Protein AF-A0A1H1MGW3-F1 (afdb_monomer_lite)

Sequence (58 aa):
MEHELFWASLAIFSVGVLFICAGFSRRDNASGIGLLWVGAACMLGLVFYHIPKMLHLA

Structure (mmCIF, N/CA/C/O backbone):
data_AF-A0A1H1MGW3-F1
#
_entry.id   AF-A0A1H1MGW3-F1
#
loop_
_atom_site.group_PDB
_atom_site.id
_atom_site.type_symbol
_atom_site.label_atom_id
_atom_site.label_alt_id
_atom_site.label_comp_id
_atom_site.label_asym_id
_atom_site.label_entity_id
_atom_site.label_seq_id
_atom_site.pdbx_PDB_ins_code
_atom_site.Cartn_x
_atom_site.Cartn_y
_atom_site.Cartn_z
_atom_site.occupancy
_atom_site.B_iso_or_equiv
_atom_site.auth_seq_id
_atom_site.auth_comp_id
_atom_site.auth_asym_id
_atom_site.auth_atom_id
_atom_site.pdbx_PDB_model_num
ATOM 1 N N . MET A 1 1 ? 8.990 -11.371 -18.646 1.00 56.50 1 MET A N 1
ATOM 2 C CA . MET A 1 1 ? 9.505 -10.319 -17.747 1.00 56.50 1 MET A CA 1
ATOM 3 C C . MET A 1 1 ? 8.501 -9.199 -17.479 1.00 56.50 1 MET A C 1
ATOM 5 O O . MET A 1 1 ? 8.140 -9.043 -16.322 1.00 56.50 1 MET A O 1
ATOM 9 N N . GLU A 1 2 ? 7.991 -8.444 -18.464 1.00 66.12 2 GLU A N 1
ATOM 10 C CA . GLU A 1 2 ? 7.031 -7.349 -18.168 1.00 66.12 2 GLU A CA 1
ATOM 11 C C . GLU A 1 2 ? 5.680 -7.839 -17.630 1.00 66.12 2 GLU A C 1
ATOM 13 O O . GLU A 1 2 ? 5.128 -7.266 -16.694 1.00 66.12 2 GLU A O 1
ATOM 18 N N . HIS A 1 3 ? 5.189 -8.959 -18.162 1.00 71.81 3 HIS A N 1
ATOM 19 C CA . HIS A 1 3 ? 3.934 -9.559 -17.713 1.00 71.81 3 HIS A CA 1
ATOM 20 C C . HIS A 1 3 ? 4.001 -10.015 -16.243 1.00 71.81 3 HIS A C 1
ATOM 22 O O . HIS A 1 3 ? 3.082 -9.776 -15.471 1.00 71.81 3 HIS A O 1
ATOM 28 N N . GLU A 1 4 ? 5.115 -10.607 -15.814 1.00 78.19 4 GLU A N 1
ATOM 29 C CA . GLU A 1 4 ? 5.307 -11.072 -14.430 1.00 78.19 4 GLU A CA 1
ATOM 30 C C . GLU A 1 4 ? 5.373 -9.900 -13.440 1.00 78.19 4 GLU A C 1
ATOM 32 O O . GLU A 1 4 ? 4.796 -9.957 -12.355 1.00 78.19 4 GLU A O 1
ATOM 37 N N . LEU A 1 5 ? 6.010 -8.800 -13.849 1.00 79.94 5 LEU A N 1
ATOM 38 C CA . LEU A 1 5 ? 6.065 -7.546 -13.095 1.00 79.94 5 LEU A CA 1
ATOM 39 C C . LEU A 1 5 ? 4.696 -6.874 -12.960 1.00 79.94 5 LEU A C 1
ATOM 41 O O . LEU A 1 5 ? 4.392 -6.306 -11.907 1.00 79.94 5 LEU A O 1
ATOM 45 N N . PHE A 1 6 ? 3.864 -6.963 -13.997 1.00 82.31 6 PHE A N 1
ATOM 46 C CA . PHE A 1 6 ? 2.483 -6.495 -13.954 1.00 82.31 6 PHE A CA 1
ATOM 47 C C . PHE A 1 6 ? 1.663 -7.287 -12.930 1.00 82.31 6 PHE A C 1
ATOM 49 O O . PHE A 1 6 ? 1.050 -6.687 -12.049 1.00 82.31 6 PHE A O 1
ATOM 56 N N . TRP A 1 7 ? 1.719 -8.622 -12.973 1.00 88.25 7 TRP A N 1
ATOM 57 C CA . TRP A 1 7 ? 1.003 -9.479 -12.021 1.00 88.25 7 TRP A CA 1
ATOM 58 C C . TRP A 1 7 ? 1.479 -9.288 -10.580 1.00 88.25 7 TRP A C 1
ATOM 60 O O . TRP A 1 7 ? 0.654 -9.213 -9.671 1.00 88.25 7 TRP A O 1
ATOM 70 N N . ALA A 1 8 ? 2.788 -9.136 -10.367 1.00 86.50 8 ALA A N 1
ATOM 71 C CA .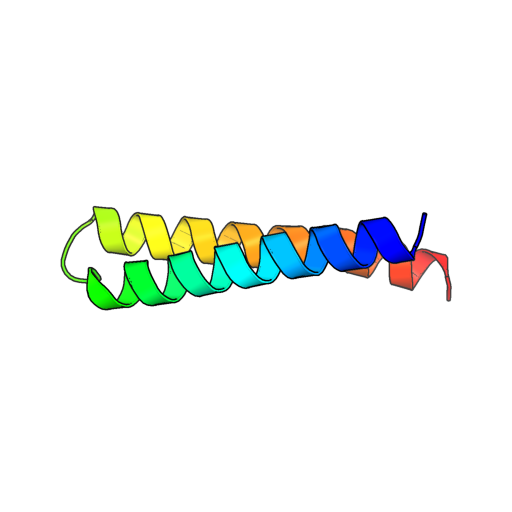 ALA A 1 8 ? 3.335 -8.831 -9.049 1.00 86.50 8 ALA A CA 1
ATOM 72 C C . ALA A 1 8 ? 2.847 -7.466 -8.531 1.00 86.50 8 ALA A C 1
ATOM 74 O O . ALA A 1 8 ? 2.409 -7.363 -7.387 1.00 86.50 8 ALA A O 1
ATOM 75 N N . SER A 1 9 ? 2.854 -6.430 -9.379 1.00 88.12 9 SER A N 1
ATOM 76 C CA . SER A 1 9 ? 2.358 -5.096 -9.011 1.00 88.12 9 SER A CA 1
A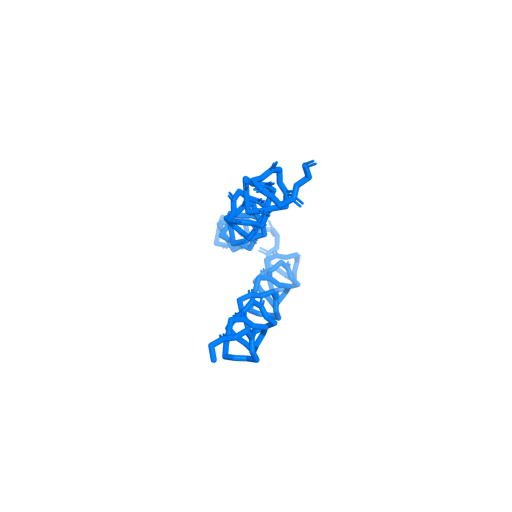TOM 77 C C . SER A 1 9 ? 0.865 -5.115 -8.692 1.00 88.12 9 SER A C 1
ATOM 79 O O . SER A 1 9 ? 0.440 -4.517 -7.706 1.00 88.12 9 SER A O 1
ATOM 81 N N . LEU A 1 10 ? 0.078 -5.837 -9.495 1.00 89.56 10 LEU A N 1
ATOM 82 C CA . LEU A 1 10 ? -1.356 -6.009 -9.294 1.00 89.56 10 LEU A CA 1
ATOM 83 C C . LEU A 1 10 ? -1.645 -6.720 -7.969 1.00 89.56 10 LEU A C 1
ATOM 85 O O . LEU A 1 10 ? -2.488 -6.259 -7.206 1.00 89.56 10 LEU A O 1
ATOM 89 N N . ALA A 1 11 ? -0.909 -7.789 -7.656 1.00 92.88 11 ALA A N 1
ATOM 90 C CA . ALA A 1 11 ? -1.057 -8.511 -6.398 1.00 92.88 11 ALA A CA 1
ATOM 91 C C . ALA A 1 11 ? -0.732 -7.622 -5.186 1.00 92.88 11 ALA A C 1
ATOM 93 O O . ALA A 1 11 ? -1.521 -7.558 -4.244 1.00 92.88 11 ALA A O 1
ATOM 94 N N . ILE A 1 12 ? 0.387 -6.887 -5.224 1.00 92.12 12 ILE A N 1
ATOM 95 C CA . ILE A 1 12 ? 0.779 -5.955 -4.153 1.00 92.12 12 ILE A CA 1
ATOM 96 C C . ILE A 1 12 ? -0.266 -4.844 -3.999 1.00 92.12 12 ILE A C 1
ATOM 98 O O . ILE A 1 12 ? -0.634 -4.494 -2.877 1.00 92.12 12 ILE A O 1
ATOM 102 N N . PHE A 1 13 ? -0.791 -4.326 -5.111 1.00 92.50 13 PHE A N 1
ATOM 103 C CA . PHE A 1 13 ? -1.850 -3.324 -5.101 1.00 92.50 13 PHE A CA 1
ATOM 104 C C . PHE A 1 13 ? -3.125 -3.872 -4.449 1.00 92.50 13 PHE A C 1
ATOM 106 O O . PHE A 1 13 ? -3.639 -3.280 -3.502 1.00 92.50 13 PHE A O 1
ATOM 113 N N . SER A 1 14 ? -3.614 -5.036 -4.883 1.00 94.44 14 SER A N 1
ATOM 114 C CA . SER A 1 14 ? -4.804 -5.665 -4.302 1.00 94.44 14 SER A CA 1
ATOM 115 C C . SER A 1 14 ? -4.642 -5.933 -2.803 1.00 94.44 14 SER A C 1
ATOM 117 O O . SER A 1 14 ? -5.549 -5.639 -2.025 1.00 94.44 14 SER A O 1
ATOM 119 N N . VAL A 1 15 ? -3.476 -6.422 -2.376 1.00 94.06 15 VAL A N 1
ATOM 120 C CA . VAL A 1 15 ? -3.160 -6.643 -0.958 1.00 94.06 15 VAL A CA 1
ATOM 121 C C . VAL A 1 15 ? -3.137 -5.325 -0.179 1.00 94.06 15 VAL A C 1
ATOM 123 O O . VAL A 1 15 ? -3.723 -5.244 0.900 1.00 94.06 15 VAL A O 1
ATOM 126 N N . GLY A 1 16 ? -2.528 -4.271 -0.726 1.00 92.69 16 GLY A N 1
ATOM 127 C CA . GLY A 1 16 ? -2.518 -2.948 -0.102 1.00 92.69 16 GLY A CA 1
ATOM 128 C C . GLY A 1 16 ? -3.925 -2.367 0.065 1.00 92.69 16 GLY A C 1
ATOM 129 O O . GLY A 1 16 ? -4.246 -1.855 1.136 1.00 92.69 16 GLY A O 1
ATOM 130 N N . VAL A 1 17 ? -4.800 -2.519 -0.938 1.00 93.44 17 VAL A N 1
ATOM 131 C CA . VAL A 1 17 ? -6.215 -2.114 -0.839 1.00 93.44 17 VAL A CA 1
ATOM 132 C C . VAL A 1 17 ? -6.930 -2.902 0.255 1.00 93.44 17 VAL A C 1
ATOM 134 O O . VAL A 1 17 ? -7.615 -2.301 1.080 1.00 93.44 17 VAL A O 1
ATOM 137 N N . LEU A 1 18 ? -6.739 -4.223 0.323 1.00 93.94 18 LEU A N 1
ATOM 138 C CA . LEU A 1 18 ? -7.333 -5.053 1.374 1.00 93.94 18 LEU A CA 1
ATOM 139 C C . LEU A 1 18 ? -6.883 -4.615 2.770 1.00 93.94 18 LEU A C 1
ATOM 141 O O . LEU A 1 18 ? -7.714 -4.533 3.674 1.00 93.94 18 LEU A O 1
ATOM 145 N N . PHE A 1 19 ? -5.602 -4.283 2.948 1.00 92.19 19 PHE A N 1
ATOM 146 C CA . PHE A 1 19 ? -5.099 -3.749 4.212 1.00 92.19 19 PHE A CA 1
ATOM 147 C C . PHE A 1 19 ? -5.710 -2.395 4.561 1.00 92.19 19 PHE A C 1
ATOM 149 O O . PHE A 1 19 ? -6.071 -2.185 5.718 1.00 92.19 19 PHE A O 1
ATOM 156 N N . ILE A 1 20 ? -5.911 -1.512 3.580 1.00 92.31 20 ILE A N 1
ATOM 157 C CA . ILE A 1 20 ? -6.601 -0.241 3.806 1.00 92.31 20 ILE A CA 1
ATOM 158 C C . ILE A 1 20 ? -8.066 -0.477 4.193 1.00 92.31 20 ILE A C 1
ATOM 160 O O . ILE A 1 20 ? -8.517 0.049 5.207 1.00 92.31 20 ILE A O 1
ATOM 164 N N . CYS A 1 21 ? -8.810 -1.306 3.458 1.00 93.56 21 CYS A N 1
ATOM 165 C CA . CYS A 1 21 ? -10.209 -1.614 3.767 1.00 93.56 21 CYS A CA 1
ATOM 166 C C . CYS A 1 21 ? -10.366 -2.269 5.151 1.00 93.56 21 CYS A C 1
ATOM 168 O O . CYS A 1 21 ? -11.235 -1.883 5.939 1.00 93.56 21 CYS A O 1
ATOM 170 N N . ALA A 1 22 ? -9.500 -3.232 5.476 1.00 92.50 22 ALA A N 1
ATOM 171 C CA . ALA A 1 22 ? -9.480 -3.890 6.779 1.00 92.50 22 ALA A CA 1
ATOM 172 C C . ALA A 1 22 ? -9.068 -2.927 7.903 1.00 92.50 22 ALA A C 1
ATOM 174 O O . ALA A 1 22 ? -9.644 -2.973 8.991 1.00 92.50 22 ALA A O 1
ATOM 175 N N . GLY A 1 23 ? -8.106 -2.041 7.640 1.00 91.62 23 GLY A N 1
ATOM 176 C CA . GLY A 1 23 ? -7.665 -1.003 8.565 1.00 91.62 23 GLY A CA 1
ATOM 177 C C . GLY A 1 23 ? -8.761 0.017 8.856 1.00 91.62 23 GLY A C 1
ATOM 178 O O . GLY A 1 23 ? -9.007 0.322 10.019 1.00 91.62 23 GLY A O 1
ATOM 179 N N . PHE A 1 24 ? -9.500 0.457 7.833 1.00 91.44 24 PHE A N 1
ATOM 180 C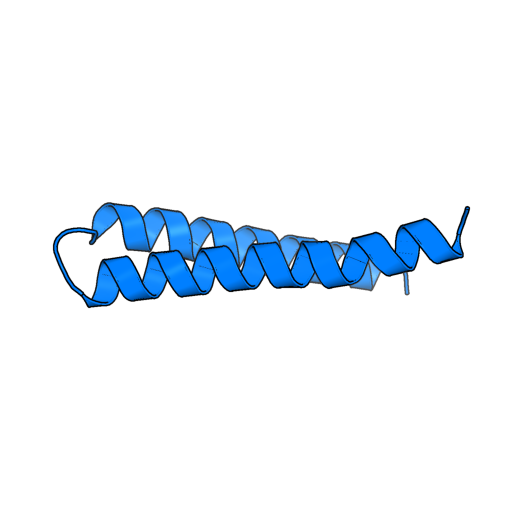 CA . PHE A 1 24 ? -10.664 1.335 7.992 1.00 91.44 24 PHE A CA 1
ATOM 181 C C . PHE A 1 24 ? -11.770 0.671 8.809 1.00 91.44 24 PHE A C 1
ATOM 183 O O . PHE A 1 24 ? -12.324 1.302 9.704 1.00 91.44 24 PHE A O 1
ATOM 190 N N . SER A 1 25 ? -12.039 -0.613 8.558 1.00 91.94 25 SER A N 1
ATOM 191 C CA . SER A 1 25 ? -13.045 -1.382 9.305 1.00 91.94 25 SER A CA 1
ATOM 192 C C . SER A 1 25 ? -12.690 -1.563 10.787 1.00 91.94 25 SER A C 1
ATOM 194 O O . SER A 1 25 ? -13.567 -1.838 11.597 1.00 91.94 25 SER A O 1
ATOM 196 N N . ARG A 1 26 ? -11.408 -1.435 11.154 1.00 90.75 26 ARG A N 1
ATOM 197 C CA . ARG A 1 26 ? -10.903 -1.592 12.531 1.00 90.75 26 ARG A CA 1
ATOM 198 C C . ARG A 1 26 ? -10.253 -0.319 13.072 1.00 90.75 26 ARG A C 1
ATOM 200 O O . ARG A 1 26 ? -9.464 -0.403 14.012 1.00 90.75 26 ARG A O 1
ATOM 207 N N . ARG A 1 27 ? -10.563 0.837 12.478 1.00 86.88 27 ARG A N 1
ATOM 208 C CA . ARG A 1 27 ? -9.932 2.143 12.740 1.00 86.88 27 ARG A CA 1
ATOM 209 C C . ARG A 1 27 ? -9.884 2.519 14.222 1.00 86.88 27 ARG A C 1
ATOM 211 O O . ARG A 1 27 ? -8.954 3.207 14.628 1.00 86.88 27 ARG A O 1
ATOM 218 N N . ASP A 1 28 ? -10.863 2.079 15.005 1.00 89.25 28 ASP A N 1
ATOM 219 C CA . ASP A 1 28 ? -10.968 2.407 16.430 1.00 89.25 28 ASP A CA 1
ATOM 220 C C . ASP A 1 28 ? -9.889 1.727 17.289 1.00 89.25 28 ASP A C 1
ATOM 222 O O . ASP A 1 28 ? -9.635 2.140 18.417 1.00 89.25 28 ASP A O 1
ATOM 226 N N . ASN A 1 29 ? -9.209 0.714 16.745 1.00 91.31 29 ASN A N 1
ATOM 227 C CA . ASN A 1 29 ? -8.095 0.037 17.392 1.00 91.31 29 ASN A CA 1
ATOM 228 C C . ASN A 1 29 ? -6.754 0.469 16.787 1.00 91.31 29 ASN A C 1
ATOM 230 O O . ASN A 1 29 ? -6.621 0.653 15.575 1.00 91.31 29 ASN A O 1
ATOM 234 N N . ALA A 1 30 ? -5.708 0.506 17.619 1.00 89.75 30 ALA A N 1
ATOM 235 C CA . ALA A 1 30 ? -4.335 0.768 17.173 1.00 89.75 30 ALA A CA 1
ATOM 236 C C . ALA A 1 30 ? -3.878 -0.196 16.057 1.00 89.75 30 ALA A C 1
ATOM 238 O O . ALA A 1 30 ? -3.128 0.187 15.160 1.00 89.75 30 ALA A O 1
ATOM 239 N N . SER A 1 31 ? -4.387 -1.432 16.065 1.00 88.62 31 SER A N 1
ATOM 240 C CA . SER A 1 31 ? -4.151 -2.415 15.004 1.00 88.62 31 SER A CA 1
ATOM 241 C C . SER A 1 31 ? -4.762 -2.010 13.656 1.00 88.62 31 SER A C 1
ATOM 243 O O . SER A 1 31 ? -4.156 -2.275 12.620 1.00 88.62 31 SER A O 1
ATOM 245 N N . GLY A 1 32 ? -5.917 -1.337 13.642 1.00 89.31 32 GLY A N 1
ATOM 246 C CA . GLY A 1 32 ? -6.530 -0.799 12.426 1.00 89.31 32 GLY A CA 1
ATOM 247 C C . GLY A 1 32 ? -5.719 0.342 11.827 1.00 89.31 32 GLY A C 1
ATOM 248 O O . GLY A 1 32 ? -5.459 0.343 10.626 1.00 89.31 32 GLY A O 1
ATOM 249 N N . ILE A 1 33 ? -5.225 1.256 12.667 1.00 92.62 33 ILE A N 1
ATOM 250 C CA . ILE A 1 33 ? -4.298 2.314 12.236 1.00 92.62 33 ILE A CA 1
ATOM 251 C C . ILE A 1 33 ? -3.011 1.701 11.666 1.00 92.62 33 ILE A C 1
ATOM 253 O O . ILE A 1 33 ? -2.548 2.126 10.610 1.00 92.62 33 ILE A O 1
ATOM 257 N N . GLY A 1 34 ? -2.470 0.658 12.305 1.00 92.88 34 GLY A N 1
ATOM 258 C CA . GLY A 1 34 ? -1.318 -0.082 11.784 1.00 92.88 34 GLY A CA 1
ATOM 259 C C . GLY A 1 34 ? -1.575 -0.686 10.398 1.00 92.88 34 GLY A C 1
ATOM 260 O O . GLY A 1 34 ? -0.755 -0.530 9.498 1.00 92.88 34 GLY A O 1
ATOM 261 N N . LEU A 1 35 ? -2.739 -1.308 10.191 1.00 91.12 35 LEU A N 1
ATOM 262 C CA . LEU A 1 35 ? -3.149 -1.862 8.894 1.00 91.12 35 LEU A CA 1
ATOM 263 C C . LEU A 1 35 ? -3.263 -0.782 7.805 1.00 91.12 35 LEU A C 1
ATOM 265 O O . LEU A 1 35 ? -2.822 -1.010 6.679 1.00 91.12 35 LEU A O 1
ATOM 269 N N . LEU A 1 36 ? -3.783 0.404 8.141 1.00 92.44 36 LEU A N 1
ATOM 270 C CA . LEU A 1 36 ? -3.833 1.546 7.221 1.00 92.44 36 LEU A CA 1
ATOM 271 C C . LEU A 1 36 ? -2.430 1.986 6.793 1.00 92.44 36 LEU A C 1
ATOM 273 O O . LEU A 1 36 ? -2.186 2.186 5.604 1.00 92.44 36 LEU A O 1
ATOM 277 N N . TRP A 1 37 ? -1.500 2.088 7.745 1.00 94.69 37 TRP A N 1
ATOM 278 C CA . TRP A 1 37 ? -0.108 2.443 7.464 1.00 94.69 37 TRP A CA 1
ATOM 279 C C . TRP A 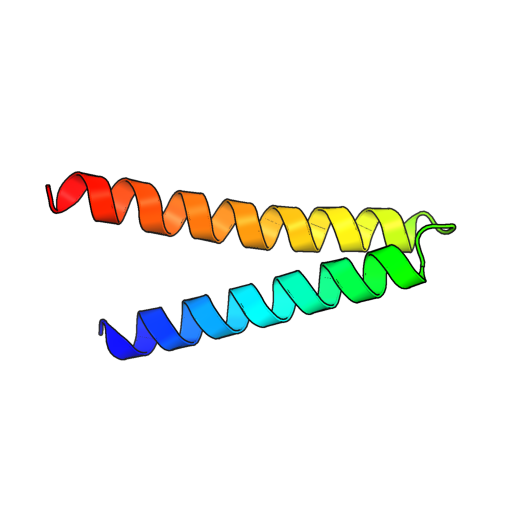1 37 ? 0.603 1.399 6.605 1.00 94.69 37 TRP A C 1
ATOM 281 O O . TRP A 1 37 ? 1.302 1.767 5.663 1.00 94.69 37 TRP A O 1
ATOM 291 N N . VAL A 1 38 ? 0.397 0.108 6.875 1.00 92.94 38 VAL A N 1
ATOM 292 C CA . VAL A 1 38 ? 0.966 -0.982 6.066 1.00 92.94 38 VAL A CA 1
ATOM 293 C C . VAL A 1 38 ? 0.418 -0.947 4.637 1.00 92.94 38 VAL A C 1
ATOM 295 O O . VAL A 1 38 ? 1.187 -1.050 3.680 1.00 92.94 38 VAL A O 1
ATOM 298 N N . GLY A 1 39 ? -0.892 -0.744 4.476 1.00 92.25 39 GLY A N 1
ATOM 299 C CA . GLY A 1 39 ? -1.514 -0.599 3.161 1.00 92.25 39 GLY A CA 1
ATOM 300 C C . GLY A 1 39 ? -0.987 0.619 2.394 1.00 92.25 39 GLY A C 1
ATOM 301 O O . GLY A 1 39 ? -0.628 0.503 1.222 1.00 92.25 39 GLY A O 1
ATOM 302 N N . ALA A 1 40 ? -0.850 1.7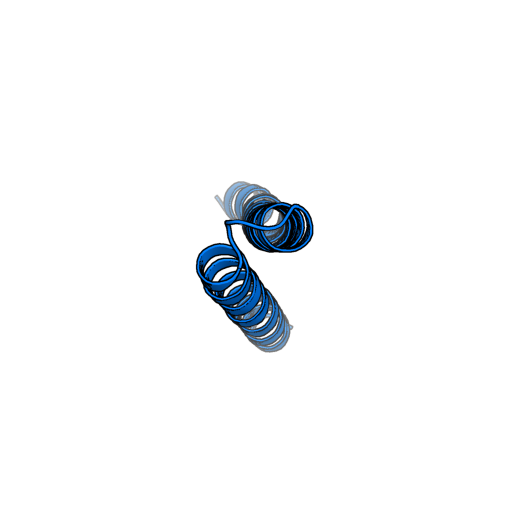64 3.068 1.00 93.19 40 ALA A N 1
ATOM 303 C CA . ALA A 1 40 ? -0.272 2.973 2.488 1.00 93.19 40 ALA A CA 1
ATOM 304 C C . ALA A 1 40 ? 1.202 2.781 2.090 1.00 93.19 40 ALA A C 1
ATOM 306 O O . ALA A 1 40 ? 1.593 3.188 0.998 1.00 93.19 40 ALA A O 1
ATOM 307 N N . ALA A 1 41 ? 2.006 2.111 2.920 1.00 93.12 41 ALA A N 1
ATOM 308 C CA . ALA A 1 41 ? 3.402 1.803 2.618 1.00 93.12 41 ALA A CA 1
ATOM 309 C C . ALA A 1 41 ? 3.544 0.886 1.391 1.00 93.12 41 ALA A C 1
ATOM 311 O O . ALA A 1 41 ? 4.416 1.121 0.556 1.00 93.12 41 ALA A O 1
ATOM 312 N N . CYS A 1 42 ? 2.661 -0.108 1.232 1.00 91.94 42 CYS A N 1
ATOM 313 C CA . CYS A 1 42 ? 2.606 -0.941 0.023 1.00 91.94 42 CYS A CA 1
ATOM 314 C C . CYS A 1 42 ? 2.349 -0.108 -1.242 1.00 91.94 42 CYS A C 1
ATOM 316 O O . CYS A 1 42 ? 3.039 -0.279 -2.247 1.00 91.94 42 CYS A O 1
ATOM 318 N N . MET A 1 43 ? 1.396 0.826 -1.186 1.00 91.12 43 MET A N 1
ATOM 319 C CA . MET A 1 43 ? 1.092 1.722 -2.308 1.00 91.12 43 MET A CA 1
ATOM 320 C C . MET A 1 43 ? 2.264 2.649 -2.629 1.00 91.12 43 MET A C 1
ATOM 322 O O . MET A 1 43 ? 2.637 2.800 -3.791 1.00 91.12 43 MET A O 1
ATOM 326 N N . LEU A 1 44 ? 2.892 3.218 -1.598 1.00 92.62 44 LEU A N 1
ATOM 327 C CA . LEU A 1 44 ? 4.060 4.084 -1.743 1.00 92.62 44 LEU A CA 1
ATOM 328 C C . LEU A 1 44 ? 5.243 3.331 -2.373 1.00 92.62 44 LEU A C 1
ATOM 330 O O . LEU A 1 44 ? 5.922 3.860 -3.250 1.00 92.62 44 LEU A O 1
ATOM 334 N N . GLY A 1 45 ? 5.461 2.077 -1.966 1.00 89.38 45 GLY A N 1
ATOM 335 C CA . GLY A 1 45 ? 6.495 1.209 -2.527 1.00 89.38 45 GLY A CA 1
ATOM 336 C C . GLY A 1 45 ? 6.302 0.950 -4.022 1.00 89.38 45 GLY A C 1
ATOM 337 O O . GLY A 1 45 ? 7.266 1.021 -4.781 1.00 89.38 45 GLY A O 1
ATOM 338 N N . LEU A 1 46 ? 5.061 0.730 -4.472 1.00 88.56 46 LEU A N 1
ATOM 339 C CA . LEU A 1 46 ? 4.752 0.591 -5.900 1.00 88.56 46 LEU A CA 1
ATOM 340 C C . LEU A 1 46 ? 5.028 1.877 -6.684 1.00 88.56 46 LEU A C 1
ATOM 342 O O . LEU A 1 46 ? 5.572 1.815 -7.786 1.00 88.56 46 LEU A O 1
ATOM 346 N N . VAL A 1 47 ? 4.696 3.037 -6.116 1.00 88.25 47 VAL A N 1
ATOM 347 C CA . VAL A 1 47 ? 4.967 4.343 -6.734 1.00 88.25 47 VAL A CA 1
ATOM 348 C C . VAL A 1 47 ? 6.472 4.556 -6.902 1.00 88.25 47 VAL A C 1
ATOM 350 O O . VAL A 1 47 ? 6.928 4.860 -8.004 1.00 88.25 47 VAL A O 1
ATOM 353 N N . PHE A 1 48 ? 7.262 4.321 -5.852 1.00 88.44 48 PHE A N 1
ATOM 354 C CA . PHE A 1 48 ? 8.721 4.421 -5.931 1.00 88.44 48 PHE A CA 1
ATOM 355 C C . PHE A 1 48 ? 9.357 3.378 -6.847 1.00 88.44 48 PHE A C 1
ATOM 357 O O . PHE A 1 48 ? 10.441 3.617 -7.363 1.00 88.44 48 PHE A O 1
ATOM 364 N N . TYR A 1 49 ? 8.711 2.237 -7.070 1.00 84.62 49 TYR A N 1
ATOM 365 C CA . TYR A 1 49 ? 9.196 1.237 -8.011 1.00 84.62 49 TYR A CA 1
ATOM 366 C C . TYR A 1 49 ? 8.940 1.637 -9.472 1.00 84.62 49 TYR A C 1
ATOM 368 O O . TYR A 1 49 ? 9.812 1.472 -10.327 1.00 84.62 49 TYR A O 1
ATOM 376 N N . HIS A 1 50 ? 7.752 2.173 -9.766 1.00 83.19 50 HIS A N 1
ATOM 377 C CA . HIS A 1 50 ? 7.338 2.495 -11.134 1.00 83.19 50 HIS A CA 1
ATOM 378 C C . HIS A 1 50 ? 7.825 3.863 -11.619 1.00 83.19 50 HIS A C 1
ATOM 380 O O . HIS A 1 50 ? 8.217 3.967 -12.778 1.00 83.19 50 HIS A O 1
ATOM 386 N N . ILE A 1 51 ? 7.870 4.897 -10.769 1.00 81.94 51 ILE A N 1
ATOM 387 C CA . ILE A 1 51 ? 8.273 6.257 -11.187 1.00 81.94 51 ILE A CA 1
ATOM 388 C C . ILE A 1 51 ? 9.699 6.308 -11.767 1.00 81.94 51 ILE A C 1
ATOM 390 O O . ILE A 1 51 ? 9.854 6.809 -12.881 1.00 81.94 51 ILE A O 1
ATOM 394 N N . PRO A 1 52 ? 10.746 5.784 -11.101 1.00 79.06 52 PRO A N 1
ATOM 395 C CA . PRO A 1 52 ? 12.105 5.817 -11.642 1.00 79.06 52 PRO A CA 1
ATOM 396 C C . PRO A 1 52 ? 12.230 4.988 -12.920 1.00 79.06 52 PRO A C 1
ATOM 398 O O . PRO A 1 52 ? 12.979 5.347 -13.822 1.00 79.06 52 PRO A O 1
ATOM 401 N N . LYS A 1 53 ? 11.464 3.893 -13.014 1.00 71.56 53 LYS A N 1
ATOM 402 C CA . LYS A 1 53 ? 11.397 3.059 -14.216 1.00 71.56 53 LYS A CA 1
ATOM 403 C C . LYS A 1 53 ? 10.788 3.803 -15.400 1.00 71.56 53 LYS A C 1
ATOM 405 O O . LYS A 1 53 ? 11.313 3.692 -16.499 1.00 71.56 53 LYS A O 1
ATOM 410 N N . MET A 1 54 ? 9.722 4.568 -15.172 1.00 67.00 54 MET A N 1
ATOM 411 C CA . MET A 1 54 ? 9.119 5.416 -16.201 1.00 67.00 54 MET A CA 1
ATOM 412 C C . MET A 1 54 ? 10.054 6.557 -16.612 1.00 67.00 54 MET A C 1
ATOM 414 O O . MET A 1 54 ? 10.148 6.862 -17.793 1.00 67.00 54 MET A O 1
ATOM 418 N N . LEU A 1 55 ? 10.785 7.145 -15.659 1.00 70.06 55 LEU A N 1
ATOM 419 C CA . LEU A 1 55 ? 11.734 8.228 -15.929 1.00 70.06 55 LEU A CA 1
ATOM 420 C C . LEU A 1 55 ? 12.962 7.767 -16.732 1.00 70.06 55 LEU A C 1
ATOM 422 O O . LEU A 1 55 ? 13.476 8.532 -17.530 1.00 70.06 55 LEU A O 1
ATOM 426 N N . HIS A 1 56 ? 13.429 6.529 -16.548 1.00 60.47 56 HIS A N 1
ATOM 427 C CA . HIS A 1 56 ? 14.537 5.962 -17.334 1.00 60.47 56 HIS A CA 1
ATOM 428 C C . HIS A 1 56 ? 14.145 5.539 -18.763 1.00 60.47 56 HIS A C 1
ATOM 430 O O . HIS A 1 56 ? 15.025 5.203 -19.552 1.00 60.47 56 HIS A O 1
ATOM 436 N N . LEU A 1 57 ? 12.848 5.504 -19.080 1.00 56.78 57 LEU A N 1
ATOM 437 C CA . LEU A 1 57 ? 12.318 5.149 -20.402 1.00 56.78 57 LEU A CA 1
ATOM 438 C C . LEU A 1 57 ? 11.917 6.377 -21.245 1.00 56.78 57 LEU A C 1
ATOM 440 O O . LEU A 1 57 ? 11.521 6.194 -22.395 1.00 56.78 57 LEU A O 1
ATOM 444 N N . ALA A 1 58 ? 11.996 7.588 -20.681 1.00 50.41 58 ALA A N 1
ATOM 445 C CA . ALA A 1 58 ? 11.675 8.867 -21.325 1.00 50.41 58 ALA A CA 1
ATOM 446 C C . ALA A 1 58 ? 12.948 9.611 -21.751 1.00 50.41 58 ALA A C 1
ATOM 448 O O . ALA A 1 58 ? 12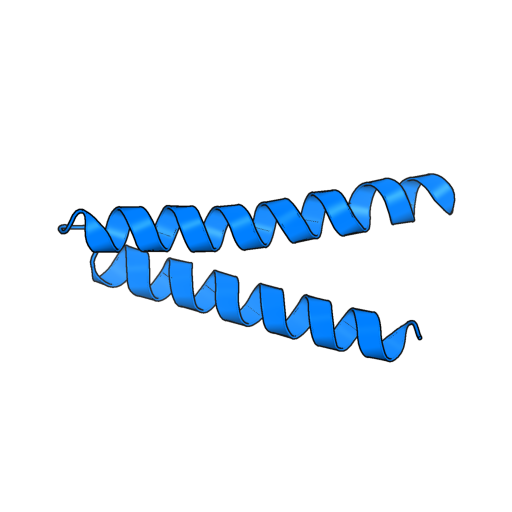.900 10.268 -22.815 1.00 50.41 58 ALA A O 1
#

Foldseek 3Di:
DVVVVVVVLVVLLVQLVVLCVQLVVVVVDPVSVVSNVVSVVSVVVSCVVVVVVVVVVD

Radius of gyration: 13.74 Å; chains: 1; bounding box: 28×20×39 Å

Secondary structure (DSSP, 8-state):
-HHHHHHHHHHHHHHHHHHHHHHHHTTTSHHHHHHHHHHHHHHHHHHHHHHHHHHTT-

Organism: NCBI:txid472181

pLDDT: mean 85.78, std 10.68, range [50.41, 94.69]

=== Feature glossary ===
The record interleaves many kinds of information about one protein. Here is each kind framed as the question it answers.

Q: What known structures does this most resemble?
A: Structural nearest neighbors (via Foldseek easy-search vs the PDB). Reported per hit: target PDB id, E-value, and alignment TM-score. A TM-score above ~0.5 is the conventional threshold for 'same fold'.

Q: Where is each backbone atom in 3D?
A: The mmCIF table is the protein's shape written out atom by atom. For each backbone N, Cα, C, and carbonyl O, it records an (x, y, z) coordinate triple in Å plus the residue type, chain letter, and residue number.

Q: What are the backbone torsion angles?
A: The φ/ψ torsion pair specifies the backbone conformation at each residue. φ rotates about the N–Cα bond, ψ about the Cα–C bond. Steric clashes forbid most of the (φ, ψ) plane — the allowed regions (α-helix basin, β-sheet basin, left-handed helix) are the Ramachandran-allowed regions.

Q: Which residues are buried vs exposed?
A: Solvent-accessible surface area (SASA) is the area in Å² traced out by the centre of a 1.4 Å probe sphere (a water molecule) rolled over the protein's van der Waals surface (Shrake–Rupley / Lee–Richards construction). Buried residues have near-zero SASA; fully exposed residues can exceed 200 Å². The total SASA scales roughly with the number of surface residues.

Q: How confident is the AlphaFold model at each residue?
A: pLDDT is the predicted lDDT-Cα score: AlphaFold's confidence that the local environment of each residue (all inter-atomic distances within 15 Å) is correctly placed. It is a per-residue number between 0 and 100, with higher meaning more reliable.

Q: What does the local fold look like, residue by residue?
A: 3Di is Foldseek's structural alphabet. Each residue is assigned one of twenty discrete states based on how its Cα sits relative to its spatial (not sequential) neighbors. Aligning 3Di strings finds structural homologs roughly as well as full 3D superposition, but orders of magnitude faster.

Q: How big and how compact is the whole molecule?
A: Radius of gyration (Rg) is the root-mean-square distance of Cα atoms from their centroid — a single number for overall size and compactness. A globular domain of N residues has Rg ≈ 2.2·N^0.38 Å; an extended or disordered chain has a much larger Rg. The Cα contact count is the number of residue pairs whose Cα atoms are within 8 Å and are more than four positions apart in sequence — a standard proxy for tertiary packing density. The bounding box is the smallest axis-aligned box enclosing all Cα atoms.

Q: Which residues are in helices, strands, or loops?
A: DSSP 8-state secondary structure assigns each residue one of H (α-helix), G (3₁₀-helix), I (π-helix), E (extended β-strand), B (isolated β-bridge), T (hydrogen-bonded turn), S (bend), or '-' (coil). The assignment is computed from backbone hydrogen-bond geometry via the Kabsch–Sander algorithm.

Q: How mobile is each atom in the crystal?
A: Crystallographic B-factors measure how much each atom's electron density is smeared out, in Å². They rise in mobile loops and surface residues and fall in the buried interior. In AlphaFold models this column is repurposed to hold pLDDT instead.

Q: What if only a Cα trace is available?
A: P-SEA three-state annotation labels each residue as helix, strand, or coil based purely on the geometry of the Cα trace. It serves as a fallback when the full backbone (and thus DSSP) is unavailable.

Q: What family and function is it annotated with?
A: Database cross-references. InterPro integrates a dozen domain/family signature databases into unified entries with residue-range hits. GO terms attach function/process/location labels with evidence codes. CATH codes position the fold in a four-level structural taxonomy. Organism is the NCBI-taxonomy species name.

Q: Are the domains correctly placed relative to each other?
A: Predicted Aligned Error (PAE) is an AlphaFold confidence matrix: entry (i, j) is the expected error in the position of residue j, in ångströms, when the prediction is superimposed on the true structure at residue i. Low PAE within a block of residues means that block is internally rigid and well-predicted; high PAE between two blocks means their relative placement is uncertain even if each block individually is confident.

Q: What do the diagnostic plots show?
A: Three diagnostic plots accompany the record. The Cα contact map visualizes the tertiary structure as a 2D adjacency matrix (8 Å cutoff, sequence-local contacts suppressed). The Ramachandran plot shows the distribution of backbone (φ, ψ) torsions, with points in the α and β basins reflecting secondary structure content. The PAE plot shows AlphaFold's inter-residue confidence as a color matrix.

Q: What is the amino-acid chain?
A: Primary structure: the covalent order of the twenty standard amino acids along the backbone. Two proteins with the same sequence will (almost always) fold to the same structure; two with 30% identity often share a fold but not the details.

Q: What do the rendered images show?
A: The six renders are orthographic views along the three Cartesian axes in both directions. Representation (cartoon, sticks, or surface) and color scheme (sequence-rainbow or by-chain) vary across proteins so the training set covers all the common visualization conventions.